Protein AF-A0A2A4ZTR5-F1 (afdb_monomer)

pLDDT: mean 93.55, std 4.45, range [65.44, 98.12]

Foldseek 3Di:
DDPVVVLVVVVVVVVVVVVVVVVVVVVVVVVCVVVVPDQQDAAWDWDADPVGDIDIDHHDDDDDDDPVVVCVVCVVVVNNVCCVVPDDDDDDDPVVVLVVDDCVVNVVVCVVDDDDDDDDDDDHDDDD

Nearest PDB structures (foldseek):
  6gwj-assembly1_D  TM=3.033E-01  e=4.391E+00  Homo sapiens
  8j9j-assembly1_B4  TM=2.358E-01  e=6.980E+00  Euglena gracilis
  7ajt-assembly1_UK  TM=2.250E-01  e=9.720E+00  Saccharomyces cerevisiae S288C

Solvent-accessible surface area (backbone atoms only — not comparable to full-atom values): 8424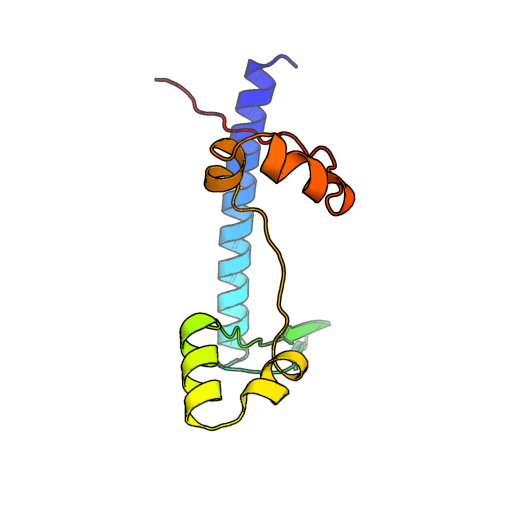 Å² total; per-residue (Å²): 133,54,72,66,57,49,50,52,53,48,51,53,50,52,51,52,51,49,53,53,52,52,54,50,51,54,50,50,53,50,50,38,61,75,72,63,64,60,96,83,40,72,49,77,50,75,50,73,46,99,88,72,51,77,48,77,46,72,38,73,81,86,79,88,79,57,67,68,62,52,52,53,52,22,58,77,72,71,42,55,83,50,46,72,79,77,45,86,87,76,94,74,84,57,62,70,62,58,72,73,47,58,64,88,68,54,58,78,53,46,84,80,58,87,87,74,91,75,84,87,83,87,86,88,80,84,87,130

Secondary structure (DSSP, 8-state):
--HHHHHHHHHHHHHHHHHHHHHHHHHHHHHHHHHT--TT--EEEEEE-TTS-EEEEEE-------HHHHHHHHHHTT-GGGHHHHS-------HHHHHHS-HHHHGGGGGG----PPPPP-------

Structure (mmCIF, N/CA/C/O backbone):
data_AF-A0A2A4ZTR5-F1
#
_entry.id   AF-A0A2A4ZTR5-F1
#
loop_
_atom_site.group_PDB
_atom_site.id
_atom_site.type_symbol
_atom_site.label_atom_id
_atom_site.label_alt_id
_atom_site.label_comp_id
_atom_site.label_asym_id
_atom_site.label_entity_id
_atom_site.label_seq_id
_atom_site.pdbx_PDB_ins_code
_atom_site.Cartn_x
_atom_site.Cartn_y
_atom_site.Cartn_z
_atom_site.occupancy
_atom_site.B_iso_or_equiv
_atom_site.auth_seq_id
_atom_site.auth_comp_id
_atom_site.auth_asym_id
_atom_site.auth_atom_id
_atom_site.pdbx_PDB_model_num
ATOM 1 N N . MET A 1 1 ? 9.164 18.050 25.407 1.00 77.88 1 MET A N 1
ATOM 2 C CA . MET A 1 1 ? 9.166 16.605 25.116 1.00 77.88 1 MET A CA 1
ATOM 3 C C . MET A 1 1 ? 10.515 16.271 24.518 1.00 77.88 1 MET A C 1
ATOM 5 O O . MET A 1 1 ? 10.926 16.971 23.601 1.00 77.88 1 MET A O 1
ATOM 9 N N . ASP A 1 2 ? 11.214 15.297 25.086 1.00 96.31 2 ASP A N 1
ATOM 10 C CA . ASP A 1 2 ? 12.500 14.803 24.583 1.00 96.31 2 ASP A CA 1
ATOM 11 C C . ASP A 1 2 ? 12.307 13.585 23.663 1.00 96.31 2 ASP A C 1
ATOM 13 O O . ASP A 1 2 ? 11.184 13.128 23.434 1.00 96.31 2 ASP A O 1
ATOM 17 N N . LEU A 1 3 ? 13.408 13.088 23.089 1.00 95.06 3 LEU A N 1
ATOM 18 C CA . LEU A 1 3 ? 13.381 11.973 22.143 1.00 95.06 3 LEU A CA 1
ATOM 19 C C . LEU A 1 3 ? 12.833 10.689 22.776 1.00 95.06 3 LEU A C 1
ATOM 21 O O . LEU A 1 3 ? 12.101 9.956 22.115 1.00 95.06 3 LEU A O 1
ATOM 25 N N . GLU A 1 4 ? 13.155 10.430 24.041 1.00 95.44 4 GLU A N 1
ATOM 26 C CA . GLU A 1 4 ? 12.698 9.240 24.761 1.00 95.44 4 GLU A CA 1
ATOM 27 C C . GLU A 1 4 ? 11.188 9.297 25.013 1.00 95.44 4 GLU A C 1
ATOM 29 O O . GLU A 1 4 ? 10.465 8.365 24.662 1.00 95.44 4 GLU A O 1
ATOM 34 N N . THR A 1 5 ? 10.686 10.438 25.489 1.00 96.69 5 THR A N 1
ATOM 35 C CA . THR A 1 5 ? 9.252 10.675 25.684 1.00 96.69 5 THR A CA 1
ATOM 36 C C . THR A 1 5 ? 8.492 10.562 24.362 1.00 96.69 5 THR A C 1
ATOM 38 O O . THR A 1 5 ? 7.456 9.902 24.304 1.00 96.69 5 THR A O 1
ATOM 41 N N . CYS A 1 6 ? 9.008 11.160 23.282 1.00 97.19 6 CYS A N 1
ATOM 42 C CA . CYS A 1 6 ? 8.416 11.031 21.948 1.00 97.19 6 CYS A CA 1
ATOM 43 C C . CYS A 1 6 ? 8.419 9.577 21.458 1.00 97.19 6 CYS A C 1
ATOM 45 O O . CYS A 1 6 ? 7.452 9.144 20.837 1.00 97.19 6 CYS A O 1
ATOM 47 N N . SER A 1 7 ? 9.481 8.819 21.745 1.00 96.69 7 SER A N 1
ATOM 48 C CA . SER A 1 7 ? 9.599 7.412 21.352 1.00 96.69 7 SER A CA 1
ATOM 49 C C . SER A 1 7 ? 8.587 6.538 22.088 1.00 96.69 7 SER A C 1
ATOM 51 O O . SER A 1 7 ? 7.908 5.734 21.454 1.00 96.69 7 SER A O 1
ATOM 53 N N . GLN A 1 8 ? 8.423 6.734 23.400 1.00 96.56 8 GLN A N 1
ATOM 54 C CA . GLN A 1 8 ? 7.429 6.004 24.187 1.00 96.56 8 GLN A CA 1
ATOM 55 C C . GLN A 1 8 ? 5.999 6.364 23.761 1.00 96.56 8 GLN A C 1
ATOM 57 O O . GLN A 1 8 ? 5.215 5.466 23.471 1.00 96.56 8 GLN A O 1
ATOM 62 N N . GLN A 1 9 ? 5.678 7.654 23.608 1.00 97.31 9 GLN A N 1
ATOM 63 C CA . GLN A 1 9 ? 4.354 8.071 23.125 1.00 97.31 9 GLN A CA 1
ATOM 64 C C . GLN A 1 9 ? 4.054 7.553 21.716 1.00 97.31 9 GLN A C 1
ATOM 66 O O . GLN A 1 9 ? 2.910 7.224 21.410 1.00 97.31 9 GLN A O 1
ATOM 71 N N . TRP A 1 10 ? 5.066 7.463 20.850 1.00 97.31 10 TRP A N 1
ATOM 72 C CA . TRP A 1 10 ? 4.907 6.863 19.530 1.00 97.31 10 TRP A CA 1
ATOM 73 C C . TRP A 1 10 ? 4.579 5.370 19.622 1.00 97.31 10 TRP A C 1
ATOM 75 O O . TRP A 1 10 ? 3.693 4.910 18.905 1.00 97.31 10 TRP A O 1
ATOM 85 N N . LEU A 1 11 ? 5.250 4.620 20.505 1.00 96.56 11 LEU A N 1
ATOM 86 C CA . LEU A 1 11 ? 4.958 3.200 20.735 1.00 96.56 11 LEU A CA 1
ATOM 87 C C . LEU A 1 11 ? 3.531 3.003 21.257 1.00 96.56 11 LEU A C 1
ATOM 89 O O . LEU A 1 11 ? 2.798 2.171 20.720 1.00 96.56 11 LEU A O 1
ATOM 93 N N . ASP A 1 12 ? 3.116 3.813 22.230 1.00 97.06 12 ASP A N 1
ATOM 94 C CA . ASP A 1 12 ? 1.768 3.770 22.802 1.00 97.06 12 ASP A CA 1
ATOM 95 C C . ASP A 1 12 ? 0.711 4.094 21.734 1.00 97.06 12 ASP A C 1
ATOM 97 O O . ASP A 1 12 ? -0.273 3.370 21.571 1.00 97.06 12 ASP A O 1
ATOM 101 N N . ALA A 1 13 ? 0.946 5.137 20.929 1.00 97.62 13 ALA A N 1
ATOM 102 C CA . ALA A 1 13 ? 0.072 5.501 19.817 1.00 97.62 13 ALA A CA 1
ATOM 103 C C . ALA A 1 13 ? 0.006 4.401 18.748 1.00 97.62 13 ALA A C 1
ATOM 105 O O . ALA A 1 13 ? -1.060 4.152 18.185 1.00 97.62 13 ALA A O 1
ATOM 106 N N . LYS A 1 14 ? 1.124 3.717 18.472 1.00 96.25 14 LYS A N 1
ATOM 107 C CA . LYS A 1 14 ? 1.170 2.621 17.500 1.00 96.25 14 LYS A CA 1
ATOM 108 C C . LYS A 1 14 ? 0.389 1.400 17.980 1.00 96.25 14 LYS A C 1
ATOM 110 O O . LYS A 1 14 ? -0.281 0.754 17.174 1.00 96.25 14 LYS A O 1
ATOM 115 N N . GLN A 1 15 ? 0.442 1.111 19.277 1.00 96.56 15 GLN A N 1
ATOM 116 C CA . GLN A 1 15 ? -0.352 0.052 19.889 1.00 96.56 15 GLN A CA 1
ATOM 117 C C . GLN A 1 15 ? -1.849 0.395 19.870 1.00 96.56 15 GLN A C 1
ATOM 119 O O . GLN A 1 15 ? -2.652 -0.420 19.422 1.00 96.56 15 GLN A O 1
ATOM 124 N N . ALA A 1 16 ? -2.220 1.622 20.244 1.00 98.12 16 ALA A N 1
ATOM 125 C CA . ALA A 1 16 ? -3.609 2.078 20.181 1.00 98.12 16 ALA A CA 1
ATOM 126 C C . ALA A 1 16 ? -4.170 2.059 18.745 1.00 98.12 16 ALA A C 1
ATOM 128 O O . ALA A 1 16 ? -5.307 1.641 18.521 1.00 98.12 16 ALA A O 1
ATOM 129 N N . GLU A 1 17 ? -3.369 2.463 17.749 1.00 97.88 17 GLU A N 1
ATOM 130 C CA . GLU A 1 17 ? -3.729 2.356 16.329 1.00 97.88 17 GLU A CA 1
ATOM 131 C C . GLU A 1 17 ? -4.021 0.902 15.942 1.00 97.88 17 GLU A C 1
ATOM 133 O O . GLU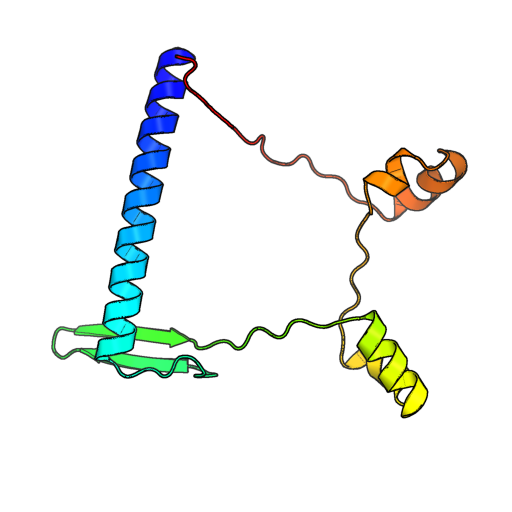 A 1 17 ? -5.028 0.623 15.288 1.00 97.88 17 GLU A O 1
ATOM 138 N N . ARG A 1 18 ? -3.159 -0.031 16.362 1.00 97.38 18 ARG A N 1
ATOM 139 C CA . ARG A 1 18 ? -3.331 -1.458 16.087 1.00 97.38 18 ARG A CA 1
ATOM 140 C C . ARG A 1 18 ? -4.642 -1.987 16.670 1.00 97.38 18 ARG A C 1
ATOM 142 O O . ARG A 1 18 ? -5.421 -2.581 15.928 1.00 97.38 18 ARG A O 1
ATOM 149 N N . GLU A 1 19 ? -4.897 -1.741 17.951 1.00 97.75 19 GLU A N 1
ATOM 150 C CA . GLU A 1 19 ? -6.113 -2.193 18.642 1.00 97.75 19 GLU A CA 1
ATOM 151 C C . GLU A 1 19 ? -7.382 -1.634 17.988 1.00 97.75 19 GLU A C 1
ATOM 153 O O . GLU A 1 19 ? -8.337 -2.369 17.734 1.00 97.75 19 GLU A O 1
ATOM 158 N N . ALA A 1 20 ? -7.381 -0.345 17.633 1.00 98.06 20 ALA A N 1
ATOM 159 C CA . ALA A 1 20 ? -8.507 0.287 16.953 1.00 98.06 20 ALA A CA 1
ATOM 160 C C . ALA A 1 20 ? -8.759 -0.308 15.555 1.00 98.06 20 ALA A C 1
ATOM 162 O O . ALA A 1 20 ? -9.910 -0.488 15.148 1.00 98.06 20 ALA A O 1
ATOM 163 N N . VAL A 1 21 ? -7.697 -0.628 14.807 1.00 98.06 21 VAL A N 1
ATOM 164 C CA . VAL A 1 21 ? -7.808 -1.262 13.485 1.00 98.06 21 VAL A CA 1
ATOM 165 C C . VAL A 1 21 ? -8.332 -2.692 13.592 1.00 98.06 21 VAL A C 1
ATOM 167 O O . VAL A 1 21 ? -9.183 -3.067 12.783 1.00 98.06 21 VAL A O 1
ATOM 170 N N . GLU A 1 22 ? -7.844 -3.475 14.555 1.00 97.62 22 GLU A N 1
ATOM 171 C CA . GLU A 1 22 ? -8.313 -4.842 14.818 1.00 97.62 22 GLU A CA 1
ATOM 172 C C . GLU A 1 22 ? -9.803 -4.833 15.184 1.00 97.62 22 GLU A C 1
ATOM 174 O O . GLU A 1 22 ? -10.607 -5.457 14.491 1.00 97.62 22 GLU A O 1
ATOM 179 N N . LEU A 1 23 ? -10.202 -4.006 16.155 1.00 97.62 23 LEU A N 1
ATOM 180 C CA . LEU A 1 23 ? -11.601 -3.876 16.564 1.00 97.62 23 LEU A CA 1
ATOM 181 C C . LEU A 1 23 ? -12.517 -3.456 15.406 1.00 97.62 23 LEU A C 1
ATOM 183 O O . LEU A 1 23 ? -13.593 -4.029 15.225 1.00 97.62 23 LEU A O 1
ATOM 187 N N . ARG A 1 24 ? -12.108 -2.464 14.601 1.00 98.00 24 ARG A N 1
ATOM 188 C CA . ARG A 1 24 ? -12.893 -2.018 13.440 1.00 98.00 24 ARG A CA 1
ATOM 189 C C . ARG A 1 24 ? -13.097 -3.156 12.439 1.00 98.00 24 ARG A C 1
ATOM 191 O O . ARG A 1 24 ? -14.217 -3.345 11.974 1.00 98.00 24 ARG A O 1
ATOM 198 N N . ARG A 1 25 ? -12.043 -3.913 12.118 1.00 97.00 25 ARG A N 1
ATOM 199 C CA . ARG A 1 25 ? -12.119 -5.047 11.180 1.00 97.00 25 ARG A CA 1
ATOM 200 C C . ARG A 1 25 ? -13.021 -6.160 11.706 1.00 97.00 25 ARG A C 1
ATOM 202 O O . ARG A 1 25 ? -13.815 -6.702 10.944 1.00 97.00 25 ARG A O 1
ATOM 209 N N . ASP A 1 26 ? -12.963 -6.448 13.002 1.00 97.06 26 ASP A N 1
ATOM 210 C CA . ASP A 1 26 ? -13.854 -7.425 13.628 1.00 97.06 26 ASP A CA 1
ATOM 211 C C . ASP A 1 26 ? -15.323 -7.000 13.534 1.00 97.06 26 ASP A C 1
ATOM 213 O O . ASP A 1 26 ? -16.196 -7.828 13.266 1.00 97.06 26 ASP A O 1
ATOM 217 N N . MET A 1 27 ? -15.616 -5.708 13.721 1.00 96.88 27 MET A N 1
ATOM 218 C CA . MET A 1 27 ? -16.971 -5.181 13.532 1.00 96.88 27 MET A CA 1
ATOM 219 C C . MET A 1 27 ? -17.407 -5.228 12.067 1.00 96.88 27 MET A C 1
ATOM 221 O O . MET A 1 27 ? -18.541 -5.609 11.795 1.00 96.88 27 MET A O 1
ATOM 225 N N . GLU A 1 28 ? -16.527 -4.899 11.122 1.00 94.69 28 GLU A N 1
ATOM 226 C CA . GLU A 1 28 ? -16.812 -5.005 9.684 1.00 94.69 28 GLU A CA 1
ATOM 227 C C . GLU A 1 28 ? -17.175 -6.441 9.289 1.00 94.69 28 GLU A C 1
ATOM 229 O O . GLU A 1 28 ? -18.193 -6.653 8.635 1.00 94.69 28 GLU A O 1
ATOM 234 N N . ASN A 1 29 ? -16.422 -7.434 9.767 1.00 93.81 29 ASN A N 1
ATOM 235 C CA . ASN A 1 29 ? -16.726 -8.846 9.529 1.00 93.81 29 ASN A CA 1
ATOM 236 C C . ASN A 1 29 ? -18.084 -9.253 10.121 1.00 93.81 29 ASN A C 1
ATOM 238 O O . ASN A 1 29 ? -18.865 -9.948 9.470 1.00 93.81 29 ASN A O 1
ATOM 242 N N . LYS A 1 30 ? -18.408 -8.784 11.335 1.00 95.00 30 LYS A N 1
ATOM 243 C CA . LYS A 1 30 ? -19.726 -9.011 11.950 1.00 95.00 30 LYS A CA 1
ATOM 244 C C . LYS A 1 30 ? -20.850 -8.368 11.139 1.00 95.00 30 LYS A C 1
ATOM 246 O O . LYS A 1 30 ? -21.877 -9.006 10.939 1.00 95.00 30 LYS A O 1
ATOM 251 N N . LEU A 1 31 ? -20.660 -7.143 10.646 1.00 94.19 31 LEU A N 1
ATOM 252 C CA . LEU A 1 31 ? -21.639 -6.457 9.798 1.00 94.19 31 LEU A CA 1
ATOM 253 C C . LEU A 1 31 ? -21.874 -7.219 8.490 1.00 94.19 31 LEU A C 1
ATOM 255 O O . LEU A 1 31 ? -23.024 -7.463 8.139 1.00 94.19 31 LEU A O 1
ATOM 259 N N . LEU A 1 32 ? -20.809 -7.646 7.804 1.00 92.75 32 LEU A N 1
ATOM 260 C CA . LEU A 1 32 ? -20.919 -8.450 6.581 1.00 92.75 32 LEU A CA 1
ATOM 261 C C . LEU A 1 32 ? -21.677 -9.761 6.834 1.00 92.75 32 LEU A C 1
ATOM 263 O O . LEU A 1 32 ? -22.563 -10.113 6.056 1.00 92.75 32 LEU A O 1
ATOM 267 N N . SER A 1 33 ? -21.383 -10.436 7.950 1.00 91.56 33 SER A N 1
ATOM 268 C CA . SER A 1 33 ? -22.070 -11.665 8.356 1.00 91.56 33 SER A CA 1
ATOM 269 C C . SER A 1 33 ? -23.556 -11.444 8.661 1.00 91.56 33 SER A C 1
ATOM 271 O O . SER A 1 33 ? -24.376 -12.249 8.231 1.00 91.56 33 SER A O 1
ATOM 273 N N . LEU A 1 34 ? -23.912 -10.361 9.362 1.00 93.12 34 LEU A N 1
ATOM 274 C CA . LEU A 1 34 ? -25.304 -10.027 9.692 1.00 93.12 34 LEU A CA 1
ATOM 275 C C . LEU A 1 34 ? -26.128 -9.632 8.463 1.00 93.12 34 LEU A C 1
ATOM 277 O O . LEU A 1 34 ? -27.317 -9.930 8.410 1.00 93.12 34 LEU A O 1
ATOM 281 N N . ILE A 1 35 ? -25.507 -8.965 7.489 1.00 91.19 35 ILE A N 1
ATOM 282 C CA . ILE A 1 35 ? -26.154 -8.584 6.227 1.00 91.19 35 ILE A CA 1
ATOM 283 C C . ILE A 1 35 ? -26.289 -9.793 5.287 1.00 91.19 35 ILE A C 1
ATOM 285 O O . ILE A 1 35 ? -27.222 -9.851 4.493 1.00 91.19 35 ILE A O 1
ATOM 289 N N . GLY A 1 36 ? -25.385 -10.774 5.389 1.00 90.00 36 GLY A N 1
ATOM 290 C CA . GLY A 1 36 ? -25.357 -11.937 4.500 1.00 90.00 36 GLY A CA 1
ATOM 291 C C . GLY A 1 36 ? -24.616 -11.683 3.185 1.00 90.00 36 GLY A C 1
ATOM 292 O O . GLY A 1 36 ? -24.912 -12.329 2.181 1.00 90.00 36 GLY A O 1
ATOM 293 N N . ILE A 1 37 ? -23.648 -10.758 3.178 1.00 86.62 37 ILE A N 1
ATOM 294 C CA . ILE A 1 37 ? -22.808 -10.490 2.002 1.00 86.62 37 ILE A CA 1
ATOM 295 C C . ILE A 1 37 ? -21.885 -11.686 1.751 1.00 86.62 37 ILE A C 1
ATOM 297 O O . ILE A 1 37 ? -21.106 -12.071 2.624 1.00 86.62 37 ILE A O 1
ATOM 301 N N . ALA A 1 38 ? -21.924 -12.244 0.542 1.00 81.62 38 ALA A N 1
ATOM 302 C CA . ALA A 1 38 ? -20.984 -13.280 0.128 1.00 81.62 38 ALA A CA 1
ATOM 303 C C . ALA A 1 38 ? -19.567 -12.708 -0.084 1.00 81.62 38 ALA A C 1
ATOM 305 O O . ALA A 1 38 ? -19.407 -11.610 -0.617 1.00 81.62 38 ALA A O 1
ATOM 306 N N . GLU A 1 39 ? -18.520 -13.469 0.260 1.00 79.25 39 GLU A N 1
ATOM 307 C CA . GLU A 1 39 ? -17.116 -13.030 0.108 1.00 79.25 39 GLU A CA 1
ATOM 308 C C . GLU A 1 39 ? -16.723 -12.714 -1.344 1.00 79.25 39 GLU A C 1
ATOM 310 O O . GLU A 1 39 ? -15.840 -11.897 -1.596 1.00 79.25 39 GLU A O 1
ATOM 315 N N . ASN A 1 40 ? -17.387 -13.349 -2.310 1.00 83.69 40 ASN A N 1
ATOM 316 C CA . ASN A 1 40 ? -17.154 -13.175 -3.742 1.00 83.69 40 ASN A CA 1
ATOM 317 C C . ASN A 1 40 ? -18.075 -12.129 -4.390 1.00 83.69 40 ASN A C 1
ATOM 319 O O . ASN A 1 40 ? -18.160 -12.074 -5.618 1.00 83.69 40 ASN A O 1
ATOM 323 N N . MET A 1 41 ? -18.782 -11.326 -3.593 1.00 87.81 41 MET A N 1
ATOM 324 C CA . MET A 1 41 ? -19.646 -10.273 -4.106 1.00 87.81 41 MET A CA 1
ATOM 325 C C . MET A 1 41 ? -18.830 -9.271 -4.940 1.00 87.81 41 MET A C 1
ATOM 327 O O . MET A 1 41 ? -17.807 -8.741 -4.501 1.00 87.81 41 MET A O 1
ATOM 331 N N . GLU A 1 42 ? -19.286 -9.008 -6.164 1.00 89.06 42 GLU A N 1
ATOM 332 C CA . GLU A 1 42 ? -18.761 -7.962 -7.043 1.00 89.06 42 GLU A CA 1
ATOM 333 C C . GLU A 1 42 ? -19.875 -6.935 -7.263 1.00 89.06 42 GLU A C 1
ATOM 335 O O . GLU A 1 42 ? -20.981 -7.288 -7.671 1.00 89.06 42 GLU A O 1
ATOM 340 N N . GLY A 1 43 ? -19.605 -5.661 -6.969 1.00 89.81 43 GLY A N 1
ATOM 341 C CA . GLY A 1 43 ? -20.592 -4.591 -7.120 1.00 89.81 43 GLY A CA 1
ATOM 342 C C . GLY A 1 43 ? -20.838 -3.807 -5.836 1.00 89.81 43 GLY A C 1
ATOM 343 O O . GLY A 1 43 ? -19.955 -3.659 -4.996 1.00 89.81 43 GLY A O 1
ATOM 344 N N . THR A 1 44 ? -22.024 -3.209 -5.716 1.00 92.94 44 THR A N 1
ATOM 345 C CA . THR A 1 44 ? -22.404 -2.369 -4.571 1.00 92.94 44 THR A CA 1
ATOM 346 C C . THR A 1 44 ? -23.717 -2.847 -3.976 1.00 92.94 44 THR A C 1
ATOM 348 O O . THR A 1 44 ? -24.683 -3.039 -4.704 1.00 92.94 44 THR A O 1
ATOM 351 N N . GLU A 1 45 ? -23.755 -2.957 -2.653 1.00 92.31 45 GLU A N 1
ATOM 352 C CA . GLU A 1 45 ? -24.955 -3.248 -1.877 1.00 92.31 45 GLU A CA 1
ATOM 353 C C . GLU A 1 45 ? -25.188 -2.135 -0.861 1.00 92.31 45 GLU A C 1
ATOM 355 O O . GLU A 1 45 ? -24.250 -1.507 -0.365 1.00 92.31 45 GLU A O 1
ATOM 360 N N . THR A 1 46 ? -26.452 -1.811 -0.613 1.00 94.50 46 THR A N 1
ATOM 361 C CA . THR A 1 46 ? -26.835 -0.762 0.331 1.00 94.50 46 THR A CA 1
ATOM 362 C C . THR A 1 46 ? -27.904 -1.300 1.259 1.00 94.50 46 THR A C 1
ATOM 364 O O . THR A 1 46 ? -28.920 -1.802 0.791 1.00 94.50 46 THR A O 1
ATOM 367 N N . VAL A 1 47 ? -27.670 -1.165 2.561 1.00 93.44 47 VAL A N 1
ATOM 368 C CA . VAL A 1 47 ? -28.574 -1.619 3.618 1.00 93.44 47 VAL A CA 1
ATOM 369 C C . VAL A 1 47 ? -28.900 -0.436 4.511 1.00 93.44 47 VAL A C 1
ATOM 371 O O . VAL A 1 47 ? -28.010 0.330 4.885 1.00 93.44 47 VAL A O 1
ATOM 374 N N . GLU A 1 48 ? -30.171 -0.279 4.852 1.00 94.81 48 GLU A N 1
ATOM 375 C CA . GLU A 1 48 ? -30.635 0.719 5.810 1.00 94.81 48 GLU A CA 1
ATOM 376 C C . GLU A 1 48 ? -31.178 -0.007 7.042 1.00 94.81 48 GLU A C 1
ATOM 378 O O . GLU A 1 48 ? -31.848 -1.030 6.914 1.00 94.81 48 GLU A O 1
ATOM 383 N N . THR A 1 49 ? -30.840 0.473 8.237 1.00 92.12 49 THR A N 1
ATOM 384 C CA . THR A 1 49 ? -31.376 -0.063 9.493 1.00 92.12 49 THR A CA 1
ATOM 385 C C . THR A 1 49 ? -32.589 0.744 9.931 1.00 92.12 49 THR A C 1
ATOM 387 O O . THR A 1 49 ? -32.657 1.952 9.703 1.00 92.12 49 THR A O 1
ATOM 390 N N . ASP A 1 50 ? -3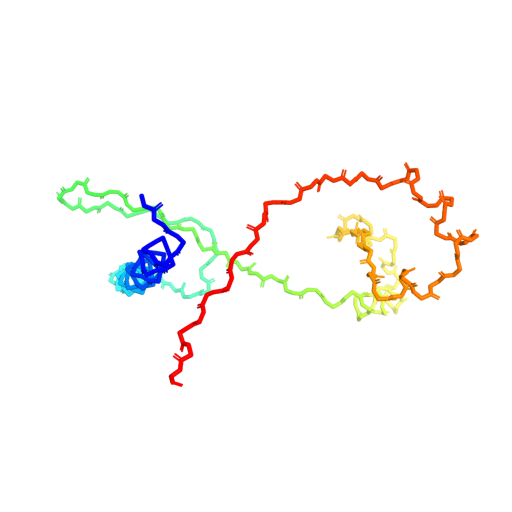3.495 0.109 10.673 1.00 89.25 50 ASP A N 1
ATOM 391 C CA . ASP A 1 50 ? -34.685 0.771 11.231 1.00 89.25 50 ASP A CA 1
ATOM 392 C C . ASP A 1 50 ? -34.339 1.953 12.156 1.00 89.25 50 ASP A C 1
ATOM 394 O O . ASP A 1 50 ? -35.125 2.876 12.350 1.00 89.25 50 ASP A O 1
ATOM 398 N N . THR A 1 51 ? -33.131 1.935 12.722 1.00 89.62 51 THR A N 1
ATOM 399 C CA . THR A 1 51 ? -32.591 2.964 13.620 1.00 89.62 51 THR A CA 1
ATOM 400 C C . THR A 1 51 ? -31.876 4.114 12.902 1.00 89.62 51 THR A C 1
ATOM 402 O O . THR A 1 51 ? -31.369 5.015 13.569 1.00 89.62 51 THR A O 1
ATOM 405 N N . GLY A 1 52 ? -31.841 4.118 11.565 1.00 92.44 52 GLY A N 1
ATOM 406 C CA . GLY A 1 52 ? -31.362 5.249 10.763 1.00 92.44 52 GLY A CA 1
ATOM 407 C C . GLY A 1 52 ? -29.908 5.172 10.288 1.00 92.44 52 GLY A C 1
ATOM 408 O O . GLY A 1 52 ? -29.358 6.190 9.864 1.00 92.44 52 GLY A O 1
ATOM 409 N N . TYR A 1 53 ? -29.264 4.002 10.325 1.00 95.12 53 TYR A N 1
ATOM 410 C CA . TYR A 1 53 ? -27.948 3.820 9.707 1.00 95.12 53 TYR A CA 1
ATOM 411 C C . TYR A 1 53 ? -28.086 3.400 8.249 1.00 95.12 53 TYR A C 1
ATOM 413 O O . TYR A 1 53 ? -28.897 2.542 7.919 1.00 95.12 53 TYR A O 1
ATOM 421 N N . LYS A 1 54 ? -27.237 3.957 7.383 1.00 95.19 54 LYS A N 1
ATOM 422 C CA . LYS A 1 54 ? -27.126 3.569 5.976 1.00 95.19 54 LYS A CA 1
ATOM 423 C C . LYS A 1 54 ? -25.734 3.025 5.698 1.00 95.19 54 LYS A C 1
ATOM 425 O O . LYS A 1 54 ? -24.749 3.759 5.758 1.00 95.19 54 LYS A O 1
ATOM 430 N N . LEU A 1 55 ? -25.660 1.741 5.383 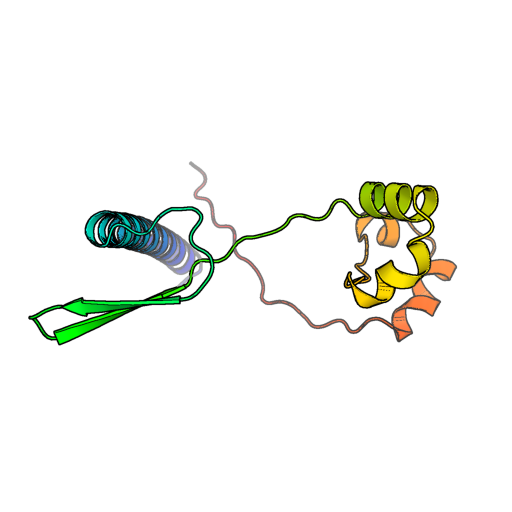1.00 94.12 55 LEU A N 1
ATOM 431 C CA . LEU A 1 55 ? -24.432 1.032 5.067 1.00 94.12 55 LEU A CA 1
ATOM 432 C C . LEU A 1 55 ? -24.327 0.886 3.555 1.00 94.12 55 LEU A C 1
ATOM 434 O O . LEU A 1 55 ? -25.263 0.431 2.906 1.00 94.12 55 LEU A O 1
ATOM 438 N N . LYS A 1 56 ? -23.178 1.260 2.995 1.00 95.06 56 LYS A N 1
ATOM 439 C CA . LYS A 1 56 ? -22.846 1.032 1.588 1.00 95.06 56 LYS A CA 1
ATOM 440 C C . LYS A 1 56 ? -21.637 0.110 1.517 1.00 95.06 56 LYS A C 1
ATOM 442 O O . LYS A 1 56 ? -20.534 0.509 1.884 1.00 95.06 56 LYS A O 1
ATOM 447 N N . ILE A 1 57 ? -21.852 -1.100 1.027 1.00 93.81 57 ILE A N 1
ATOM 448 C CA . ILE A 1 57 ? -20.848 -2.147 0.893 1.00 93.81 57 ILE A CA 1
ATOM 449 C C . ILE A 1 57 ? -20.437 -2.212 -0.574 1.00 93.81 57 ILE A C 1
ATOM 451 O O . ILE A 1 57 ? -21.283 -2.176 -1.464 1.00 93.81 57 ILE A O 1
ATOM 455 N N . VAL A 1 58 ? -19.134 -2.270 -0.838 1.00 93.25 58 VAL A N 1
ATOM 456 C CA . VAL A 1 58 ? -18.598 -2.391 -2.198 1.00 93.25 58 VAL A CA 1
ATOM 457 C C . VAL A 1 58 ? -17.704 -3.618 -2.254 1.00 93.25 58 VAL A C 1
ATOM 459 O O . VAL A 1 58 ? -16.576 -3.583 -1.755 1.00 93.25 58 VAL A O 1
ATOM 462 N N . GLY A 1 59 ? -18.205 -4.685 -2.866 1.00 90.69 59 GLY A N 1
ATOM 463 C CA . GLY A 1 59 ? -17.430 -5.883 -3.146 1.00 90.69 59 GLY A CA 1
ATOM 464 C C . GLY A 1 59 ? -16.498 -5.660 -4.333 1.00 90.69 59 GLY A C 1
ATOM 465 O O . GLY A 1 59 ? -16.870 -5.043 -5.338 1.00 90.69 59 GLY A O 1
ATOM 466 N N . ARG A 1 60 ? -15.248 -6.108 -4.198 1.00 89.69 60 ARG A N 1
ATOM 467 C CA . ARG A 1 60 ? -14.205 -5.955 -5.218 1.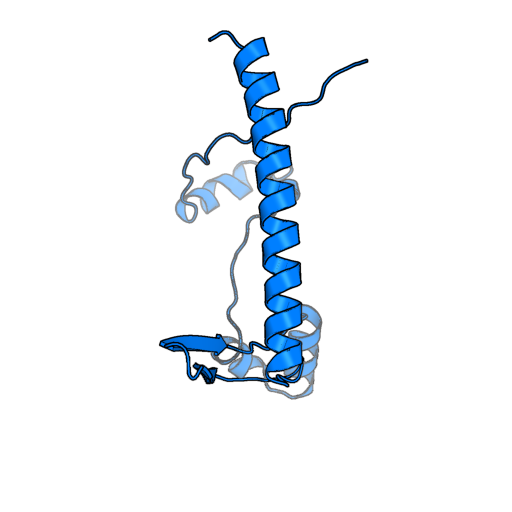00 89.69 60 ARG A CA 1
ATOM 468 C C . ARG A 1 60 ? -13.468 -7.270 -5.408 1.00 89.69 60 ARG A C 1
ATOM 470 O O . ARG A 1 60 ? -12.960 -7.832 -4.443 1.00 89.69 60 ARG A O 1
ATOM 477 N N . ILE A 1 61 ? -13.314 -7.684 -6.661 1.00 88.50 61 ILE A N 1
ATOM 478 C CA . ILE A 1 61 ? -12.476 -8.825 -7.029 1.00 88.50 61 ILE A CA 1
ATOM 479 C C . ILE A 1 61 ? -11.113 -8.306 -7.486 1.00 88.50 61 ILE A C 1
ATOM 481 O O . ILE A 1 61 ? -10.979 -7.692 -8.549 1.00 88.50 61 ILE 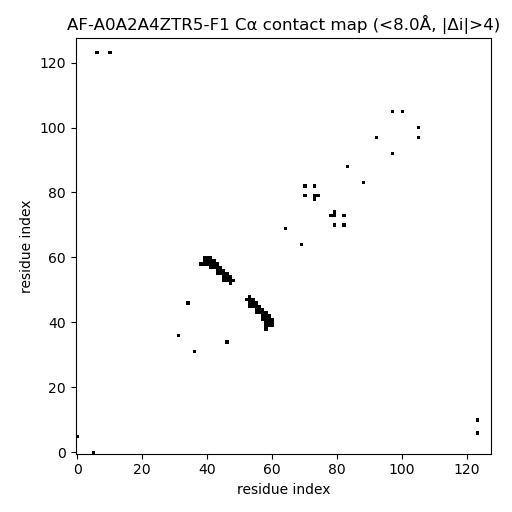A O 1
ATOM 485 N N . ASN A 1 62 ? -10.086 -8.571 -6.679 1.00 88.69 62 ASN A N 1
ATOM 486 C CA . ASN A 1 62 ? -8.704 -8.285 -7.046 1.00 88.69 62 ASN A CA 1
ATOM 487 C C . ASN A 1 62 ? -8.185 -9.386 -7.973 1.00 88.69 62 ASN A C 1
ATOM 489 O O . ASN A 1 62 ? -8.211 -10.565 -7.627 1.00 88.69 62 ASN A O 1
ATOM 493 N N . ARG A 1 63 ? -7.687 -8.999 -9.148 1.00 90.56 63 ARG A N 1
ATOM 494 C CA . ARG A 1 63 ? -7.104 -9.915 -10.135 1.00 90.56 63 ARG A CA 1
ATOM 495 C C . ARG A 1 63 ? -5.594 -9.698 -10.152 1.00 90.56 63 ARG A C 1
ATOM 497 O O . ARG A 1 63 ? -5.135 -8.604 -10.473 1.00 90.56 63 ARG A O 1
ATOM 504 N N . LYS A 1 64 ? -4.824 -10.719 -9.773 1.00 91.50 64 LYS A N 1
ATOM 505 C CA . LYS A 1 64 ? -3.365 -10.717 -9.935 1.00 91.50 64 LYS A CA 1
ATOM 506 C C . LYS A 1 64 ? -3.047 -11.187 -11.350 1.00 91.50 64 LYS A C 1
ATOM 508 O O . LYS A 1 64 ? -3.530 -12.236 -11.761 1.00 91.50 64 LYS A O 1
ATOM 513 N N . VAL A 1 65 ? -2.251 -10.409 -12.073 1.00 92.69 65 VAL A N 1
ATOM 514 C CA . VAL A 1 65 ? -1.820 -10.742 -13.433 1.00 92.69 65 VAL A CA 1
ATOM 515 C C . VAL A 1 65 ? -0.392 -11.265 -13.380 1.00 92.69 65 VAL A C 1
ATOM 517 O O . VAL A 1 65 ? 0.478 -10.623 -12.794 1.00 92.69 65 VAL A O 1
ATOM 520 N N . ASP A 1 66 ? -0.169 -12.424 -13.990 1.00 94.00 66 ASP A N 1
ATOM 521 C CA . ASP A 1 66 ? 1.163 -12.913 -14.333 1.00 94.00 66 ASP A CA 1
ATOM 522 C C . ASP A 1 66 ? 1.501 -12.404 -15.738 1.00 94.00 66 ASP A C 1
ATOM 524 O O . ASP A 1 66 ? 0.924 -12.852 -16.729 1.00 94.00 66 ASP A O 1
ATOM 528 N N . GLY A 1 67 ? 2.355 -11.382 -15.803 1.00 91.94 67 GLY A N 1
ATOM 529 C CA . GLY A 1 67 ? 2.648 -10.678 -17.049 1.00 91.94 67 GLY A CA 1
ATOM 530 C C . GLY A 1 67 ? 3.393 -11.540 -18.063 1.00 91.94 67 GLY A C 1
ATOM 531 O O . GLY A 1 67 ? 3.128 -11.415 -19.258 1.00 91.94 67 GLY A O 1
ATOM 532 N N . ASP A 1 68 ? 4.283 -12.418 -17.606 1.00 93.44 68 ASP A N 1
ATOM 533 C CA . ASP A 1 68 ? 5.054 -13.298 -18.486 1.00 93.44 68 ASP A CA 1
ATOM 534 C C . ASP A 1 68 ? 4.129 -14.373 -19.055 1.00 93.44 68 ASP A C 1
ATOM 536 O O . ASP A 1 68 ? 4.025 -14.528 -20.273 1.00 93.44 68 ASP A O 1
ATOM 540 N N . ARG A 1 69 ? 3.330 -15.013 -18.189 1.00 96.31 69 ARG A N 1
ATOM 541 C CA . ARG A 1 69 ? 2.388 -16.045 -18.629 1.00 96.31 69 ARG A CA 1
ATOM 542 C C . ARG A 1 69 ? 1.316 -15.506 -19.578 1.00 96.31 69 ARG A C 1
ATOM 544 O O . ARG A 1 69 ? 0.945 -16.181 -20.534 1.00 96.31 69 ARG A O 1
ATOM 551 N N . VAL A 1 70 ? 0.804 -14.298 -19.336 1.00 95.94 70 VAL A N 1
ATOM 552 C CA . VAL A 1 70 ? -0.177 -13.662 -20.232 1.00 95.94 70 VAL A CA 1
ATOM 553 C C . VAL A 1 70 ? 0.435 -13.324 -21.593 1.00 95.94 70 VAL A C 1
ATOM 555 O O . VAL A 1 70 ? -0.248 -13.463 -22.606 1.00 95.94 70 VAL A O 1
ATOM 558 N N . GLN A 1 71 ? 1.705 -12.911 -21.642 1.00 94.31 71 GLN A N 1
ATOM 559 C CA . GLN A 1 71 ? 2.399 -12.655 -22.907 1.00 94.31 71 GLN A CA 1
ATOM 560 C C . GLN A 1 71 ? 2.619 -13.940 -23.713 1.00 94.31 71 GLN A C 1
ATOM 562 O O . GLN A 1 71 ? 2.376 -13.927 -24.919 1.00 94.31 71 GLN A O 1
ATOM 567 N N . GLU A 1 72 ? 3.011 -15.041 -23.062 1.00 96.75 72 GLU A N 1
ATOM 568 C CA . GLU A 1 72 ? 3.136 -16.364 -23.695 1.00 96.75 72 GLU A CA 1
ATOM 569 C C . GLU A 1 72 ? 1.815 -16.807 -24.333 1.00 96.75 72 GLU A C 1
ATOM 571 O O . GLU A 1 72 ? 1.771 -17.078 -25.531 1.00 96.75 72 GLU A O 1
ATOM 576 N N . ILE A 1 73 ? 0.721 -16.787 -23.560 1.00 97.31 73 ILE A N 1
ATOM 577 C CA . ILE A 1 73 ? -0.615 -17.169 -24.047 1.00 97.31 73 ILE A CA 1
ATOM 578 C C . ILE A 1 73 ? -1.039 -16.274 -25.217 1.00 97.31 73 ILE A C 1
ATOM 580 O O . ILE A 1 73 ? -1.572 -16.752 -26.213 1.00 97.31 73 ILE A O 1
ATOM 584 N N . ALA A 1 74 ? -0.795 -14.964 -25.134 1.00 96.38 74 ALA A N 1
ATOM 585 C CA . ALA A 1 74 ? -1.154 -14.056 -26.215 1.00 96.38 74 ALA A CA 1
ATOM 586 C C . ALA A 1 74 ? -0.355 -14.315 -27.499 1.00 96.38 74 ALA A C 1
ATOM 588 O O . ALA A 1 74 ? -0.893 -14.115 -28.584 1.00 96.38 74 ALA A O 1
ATOM 589 N N . ALA A 1 75 ? 0.905 -14.741 -27.400 1.00 96.50 75 ALA A N 1
ATOM 590 C CA . ALA A 1 75 ? 1.694 -15.129 -28.565 1.00 96.50 75 ALA A CA 1
ATOM 591 C C . ALA A 1 75 ? 1.189 -16.447 -29.179 1.00 96.50 75 ALA A C 1
ATOM 593 O O . ALA A 1 75 ? 1.067 -16.532 -30.399 1.00 96.50 75 ALA A O 1
ATOM 594 N N . GLU A 1 76 ? 0.854 -17.439 -28.345 1.00 96.88 76 GLU A N 1
ATOM 595 C CA . GLU A 1 76 ? 0.291 -18.732 -28.770 1.00 96.88 76 GLU A CA 1
ATOM 596 C C . GLU A 1 76 ? -1.061 -18.565 -29.488 1.00 96.88 76 GLU A C 1
ATOM 598 O O . GLU A 1 76 ? -1.289 -19.174 -30.531 1.00 96.88 76 GLU A O 1
ATOM 603 N N . GLU A 1 77 ? -1.925 -17.688 -28.974 1.00 97.19 77 GLU A N 1
ATOM 604 C CA . GLU A 1 77 ? -3.283 -17.454 -29.488 1.00 97.19 77 GLU A CA 1
ATOM 605 C C . GLU A 1 77 ? -3.364 -16.323 -30.535 1.00 97.19 77 GLU A C 1
ATOM 607 O O . GLU A 1 77 ? -4.447 -15.986 -31.015 1.00 97.19 77 GLU A O 1
ATOM 612 N N . GLY A 1 78 ? -2.239 -15.686 -30.884 1.00 96.25 78 GLY A N 1
ATOM 613 C CA . GLY A 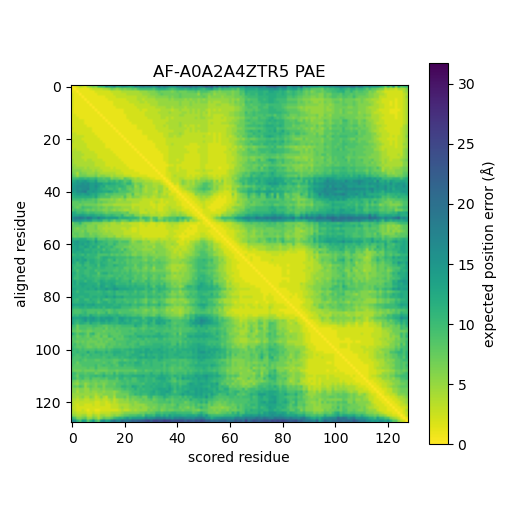1 78 ? -2.208 -14.571 -31.840 1.00 96.25 78 GLY A CA 1
ATOM 614 C C . GLY A 1 78 ? -2.895 -13.283 -31.352 1.00 96.25 78 GLY A C 1
ATOM 615 O O . GLY A 1 78 ? -3.332 -12.468 -32.159 1.00 96.25 78 GLY A O 1
ATOM 616 N N . LEU A 1 79 ? -2.991 -13.078 -30.034 1.00 97.25 79 LEU A N 1
ATOM 617 C CA . LEU A 1 79 ? -3.656 -11.942 -29.379 1.00 97.25 79 LEU A CA 1
ATOM 618 C C . LEU A 1 79 ? -2.696 -10.825 -28.932 1.00 97.25 79 LEU A C 1
ATOM 620 O O . LEU A 1 79 ? -3.116 -9.900 -28.232 1.00 97.25 79 LEU A O 1
ATOM 624 N N . THR A 1 80 ? -1.413 -10.887 -29.302 1.00 94.62 80 THR A N 1
ATOM 625 C CA . THR A 1 80 ? -0.373 -9.949 -28.839 1.00 94.62 80 THR A CA 1
ATOM 626 C C . THR A 1 80 ? -0.758 -8.476 -29.021 1.00 94.62 80 THR A C 1
ATOM 628 O O . THR A 1 80 ? -0.528 -7.672 -28.118 1.00 94.62 80 THR A O 1
ATOM 631 N N . GLU A 1 81 ? -1.411 -8.115 -30.130 1.00 95.06 81 GLU A N 1
ATOM 632 C CA . GLU A 1 81 ? -1.820 -6.727 -30.399 1.00 95.06 81 GLU A CA 1
ATOM 633 C C . GLU A 1 81 ? -2.881 -6.199 -29.416 1.00 95.06 81 GLU A C 1
ATOM 635 O O . GLU A 1 81 ? -2.954 -4.997 -29.154 1.00 95.06 81 GLU A O 1
ATOM 640 N N . HIS A 1 82 ? -3.672 -7.082 -28.798 1.00 95.31 82 HIS A N 1
ATOM 641 C CA . HIS A 1 82 ? -4.707 -6.690 -27.840 1.00 95.31 82 HIS A CA 1
ATOM 642 C C . HIS A 1 82 ? -4.153 -6.385 -26.446 1.00 95.31 82 HIS A C 1
ATOM 644 O O . HIS A 1 82 ? -4.812 -5.676 -25.675 1.00 95.31 82 HIS A O 1
ATOM 650 N N . LEU A 1 83 ? -2.945 -6.857 -26.111 1.00 94.50 83 LEU A N 1
ATOM 651 C CA . LEU A 1 83 ? -2.381 -6.716 -24.766 1.00 94.50 83 LEU A CA 1
ATOM 652 C C . LEU A 1 83 ? -2.276 -5.257 -24.317 1.00 94.50 83 LEU A C 1
ATOM 654 O O . LEU A 1 83 ? -2.569 -4.956 -23.163 1.00 94.50 83 LEU A O 1
ATOM 658 N N . ALA A 1 84 ? -1.921 -4.340 -25.219 1.00 91.12 84 ALA A N 1
ATOM 659 C CA . ALA A 1 84 ? -1.811 -2.916 -24.899 1.00 91.12 84 ALA A CA 1
ATOM 660 C C . ALA A 1 84 ? -3.163 -2.260 -24.553 1.00 91.12 84 ALA A C 1
ATOM 662 O O . ALA A 1 84 ? -3.196 -1.266 -23.831 1.00 91.12 84 ALA A O 1
ATOM 663 N N . SER A 1 85 ? -4.275 -2.808 -25.055 1.00 94.00 85 SER A N 1
ATOM 664 C CA . SER A 1 85 ? -5.628 -2.309 -24.767 1.00 94.00 85 SER A CA 1
ATOM 665 C C . SER A 1 85 ? -6.229 -2.910 -23.492 1.00 94.00 85 SER A C 1
ATOM 667 O O . SER A 1 85 ? -6.974 -2.234 -22.783 1.00 94.00 85 SER A O 1
ATOM 669 N N . LEU A 1 86 ? -5.891 -4.167 -23.188 1.00 95.81 86 LEU A N 1
ATOM 670 C CA . LEU A 1 86 ? -6.465 -4.927 -22.075 1.00 95.81 86 LEU A CA 1
ATOM 671 C C . LEU A 1 86 ? -5.648 -4.805 -20.783 1.00 95.81 86 LEU A C 1
ATOM 673 O O . LEU A 1 86 ? -6.207 -4.907 -19.690 1.00 95.81 86 LEU A O 1
ATOM 677 N N . PHE A 1 87 ? -4.340 -4.560 -20.889 1.00 94.06 87 PHE A N 1
ATOM 678 C CA . PHE A 1 87 ? -3.425 -4.499 -19.755 1.00 94.06 87 PHE A CA 1
ATOM 679 C C . PHE A 1 87 ? -2.724 -3.146 -19.676 1.00 94.06 87 PHE A C 1
ATOM 681 O O . PHE A 1 87 ? -2.359 -2.536 -20.679 1.00 94.06 87 PHE A O 1
ATOM 688 N N . ARG A 1 88 ? -2.504 -2.672 -18.445 1.00 91.31 88 ARG A N 1
ATOM 689 C CA . ARG A 1 88 ? -1.698 -1.475 -18.186 1.00 91.31 88 ARG A CA 1
ATOM 690 C C . ARG A 1 88 ? -0.275 -1.879 -17.835 1.00 91.31 88 ARG A C 1
ATOM 692 O O . ARG A 1 88 ? -0.043 -2.456 -16.777 1.00 91.31 88 ARG A O 1
ATOM 699 N N . TRP A 1 89 ? 0.665 -1.503 -18.690 1.00 88.19 89 TRP A N 1
ATOM 700 C CA . TRP A 1 89 ? 2.093 -1.677 -18.449 1.00 88.19 89 TRP A CA 1
ATOM 701 C C . TRP A 1 89 ? 2.640 -0.460 -17.711 1.00 88.19 89 TRP A C 1
ATOM 703 O O . TRP A 1 89 ? 2.482 0.673 -18.166 1.00 88.19 89 TRP A O 1
ATOM 713 N N . LYS A 1 90 ? 3.264 -0.686 -16.554 1.00 85.31 90 LYS A N 1
ATOM 714 C CA . LYS A 1 90 ? 3.870 0.377 -15.752 1.00 85.31 90 LYS A CA 1
ATOM 715 C C . LYS A 1 90 ? 5.379 0.145 -15.658 1.00 85.31 90 LYS A C 1
ATOM 717 O O . LYS A 1 90 ? 5.777 -0.898 -15.143 1.00 85.31 90 LYS A O 1
ATOM 722 N N . PRO A 1 91 ? 6.219 1.090 -16.113 1.00 90.19 91 PRO A N 1
ATOM 723 C CA . PRO A 1 91 ? 7.647 1.018 -15.852 1.00 90.19 91 PRO A CA 1
ATOM 724 C C . PRO A 1 91 ? 7.912 1.298 -14.369 1.00 90.19 91 PRO A C 1
ATOM 726 O O . PRO A 1 91 ? 7.420 2.280 -13.810 1.00 90.19 91 PRO A O 1
ATOM 729 N N . GLU A 1 92 ? 8.712 0.447 -13.735 1.00 92.75 92 GLU A N 1
ATOM 730 C CA . GLU A 1 92 ? 9.190 0.635 -12.367 1.00 92.75 92 GLU A CA 1
ATOM 731 C C . GLU A 1 92 ? 10.702 0.407 -12.322 1.00 92.75 92 GLU A C 1
ATOM 733 O O . GLU A 1 92 ? 11.240 -0.465 -13.006 1.00 92.75 92 GLU A O 1
ATOM 738 N N . ILE A 1 93 ? 11.411 1.218 -11.536 1.00 93.06 93 ILE A N 1
ATOM 739 C CA . ILE A 1 93 ? 12.865 1.108 -11.427 1.00 93.06 93 ILE A CA 1
ATOM 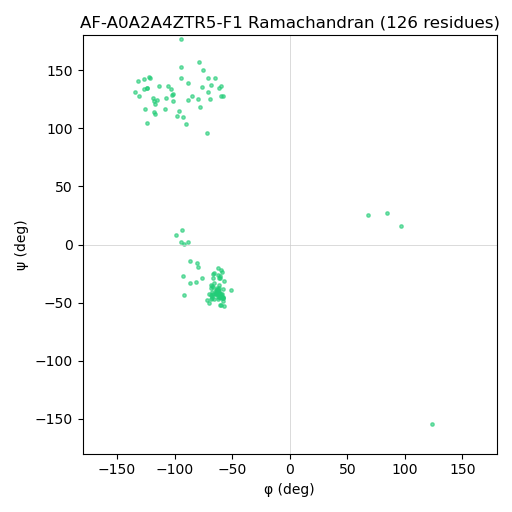740 C C . ILE A 1 93 ? 13.195 -0.072 -10.515 1.00 93.06 93 ILE A C 1
ATOM 742 O O . ILE A 1 93 ? 12.917 -0.044 -9.315 1.00 93.06 93 ILE A O 1
ATOM 746 N N . ASN A 1 94 ? 13.883 -1.077 -11.053 1.00 94.75 94 ASN A N 1
ATOM 747 C CA . ASN A 1 94 ? 14.570 -2.055 -10.220 1.00 94.75 94 ASN A CA 1
ATOM 748 C C . ASN A 1 94 ? 15.797 -1.391 -9.581 1.00 94.75 94 ASN A C 1
ATOM 750 O O . ASN A 1 94 ? 16.868 -1.321 -10.184 1.00 94.75 94 ASN A O 1
ATOM 754 N N . MET A 1 95 ? 15.641 -0.904 -8.349 1.00 94.62 95 MET A N 1
ATOM 755 C CA . MET A 1 95 ? 16.691 -0.154 -7.656 1.00 94.62 95 MET A CA 1
ATOM 756 C C . MET A 1 95 ? 17.973 -0.960 -7.419 1.00 94.62 95 MET A C 1
ATOM 758 O O . MET A 1 95 ? 19.046 -0.364 -7.360 1.00 94.62 95 MET A O 1
ATOM 762 N N . ALA A 1 96 ? 17.895 -2.288 -7.282 1.00 95.62 96 ALA A N 1
ATOM 763 C CA . ALA A 1 96 ? 19.083 -3.120 -7.098 1.00 95.62 96 ALA A CA 1
ATOM 764 C C . ALA A 1 96 ? 19.913 -3.180 -8.388 1.00 95.62 96 ALA A C 1
ATOM 766 O O . ALA A 1 96 ? 21.105 -2.881 -8.373 1.00 95.62 96 ALA A O 1
ATOM 767 N N . ALA A 1 97 ? 19.269 -3.487 -9.517 1.00 95.88 97 ALA A N 1
ATOM 768 C CA . ALA A 1 97 ? 19.927 -3.497 -10.822 1.00 95.88 97 ALA A CA 1
ATOM 769 C C . ALA A 1 97 ? 20.422 -2.098 -11.219 1.00 95.88 97 ALA A C 1
ATOM 771 O O . ALA A 1 97 ? 21.547 -1.950 -11.687 1.00 95.88 97 ALA A O 1
ATOM 772 N N . TRP A 1 98 ? 19.612 -1.067 -10.964 1.00 95.81 98 TRP A N 1
ATOM 773 C CA . TRP A 1 98 ? 19.946 0.327 -11.250 1.00 95.81 98 TRP A CA 1
ATOM 774 C C . TRP A 1 98 ? 21.227 0.779 -10.544 1.00 95.81 98 TRP A C 1
ATOM 776 O O . TRP A 1 98 ? 22.091 1.380 -11.171 1.00 95.81 98 TRP A O 1
ATOM 786 N N . LYS A 1 99 ? 21.379 0.457 -9.251 1.00 95.06 99 LYS A N 1
ATOM 787 C CA . LYS A 1 99 ? 22.574 0.807 -8.462 1.00 95.06 99 LYS A CA 1
ATOM 788 C C . LYS A 1 99 ? 23.840 0.078 -8.920 1.00 95.06 99 LYS A C 1
ATOM 790 O O . LYS A 1 99 ? 24.929 0.610 -8.753 1.00 95.06 99 LYS A O 1
ATOM 795 N N . ASN A 1 100 ? 23.696 -1.124 -9.474 1.00 96.56 100 ASN A N 1
ATOM 796 C CA . ASN A 1 100 ? 24.816 -1.925 -9.974 1.00 96.56 100 ASN A CA 1
ATOM 797 C C . ASN A 1 100 ? 25.188 -1.588 -11.429 1.00 96.56 100 ASN A C 1
ATOM 799 O O . ASN A 1 100 ? 26.244 -2.002 -11.910 1.00 96.56 100 ASN A O 1
ATOM 803 N N . ALA A 1 101 ? 24.323 -0.873 -12.152 1.00 96.69 101 ALA A N 1
ATOM 804 C CA . ALA A 1 101 ? 24.572 -0.465 -13.524 1.00 96.69 101 ALA A CA 1
ATOM 805 C C . ALA A 1 101 ? 25.576 0.697 -13.588 1.00 96.69 101 ALA A C 1
ATOM 807 O O . ALA A 1 101 ? 25.662 1.537 -12.695 1.00 96.69 101 ALA A O 1
ATOM 808 N N . LYS A 1 102 ? 26.334 0.766 -14.688 1.00 97.12 102 LYS A N 1
ATOM 809 C CA . LYS A 1 102 ? 27.267 1.873 -14.939 1.00 97.12 102 LYS A CA 1
ATOM 810 C C . LYS A 1 102 ? 26.498 3.183 -15.121 1.00 97.12 102 LYS A C 1
ATOM 812 O O . LYS A 1 102 ? 25.476 3.201 -15.803 1.00 97.12 102 LYS A O 1
ATOM 817 N N . GLU A 1 103 ? 27.053 4.291 -14.636 1.00 95.44 103 GLU A N 1
ATOM 818 C CA . GLU A 1 103 ? 26.440 5.623 -14.772 1.00 95.44 103 GLU A CA 1
ATOM 819 C C . GLU A 1 103 ? 26.177 6.028 -16.227 1.00 95.44 103 GLU A C 1
ATOM 821 O O . GLU A 1 103 ? 25.182 6.691 -16.511 1.00 95.44 103 GLU A O 1
ATOM 826 N N . ALA A 1 104 ? 27.012 5.570 -17.166 1.00 96.81 104 ALA A N 1
ATOM 827 C CA . ALA A 1 104 ? 26.807 5.789 -18.599 1.00 96.81 104 ALA A CA 1
ATOM 828 C C . ALA A 1 104 ? 25.480 5.198 -19.125 1.00 96.81 104 ALA A C 1
ATOM 830 O O . ALA A 1 104 ? 24.989 5.634 -20.161 1.00 96.81 104 ALA A O 1
ATOM 831 N N . ILE A 1 105 ? 24.903 4.216 -18.420 1.00 95.06 105 ILE A N 1
ATOM 832 C CA . ILE A 1 105 ? 23.624 3.573 -18.752 1.00 95.06 105 ILE A CA 1
ATOM 833 C C . ILE A 1 105 ? 22.462 4.277 -18.041 1.00 95.06 105 ILE A C 1
ATOM 835 O O . ILE A 1 105 ? 21.420 4.506 -18.648 1.00 95.06 105 ILE A O 1
ATOM 839 N N . THR A 1 106 ? 22.617 4.627 -16.761 1.00 96.69 106 THR A N 1
ATOM 840 C CA . THR A 1 106 ? 21.527 5.200 -15.951 1.00 96.69 106 THR A CA 1
ATOM 841 C C . THR A 1 106 ? 21.329 6.698 -16.179 1.00 96.69 106 THR A C 1
ATOM 843 O O . THR A 1 106 ? 20.195 7.169 -16.144 1.00 96.69 106 THR A O 1
ATOM 846 N N . THR A 1 107 ? 22.395 7.450 -16.477 1.00 96.31 107 THR A N 1
ATOM 847 C CA . THR A 1 107 ? 22.343 8.913 -16.660 1.00 96.31 107 THR A CA 1
ATOM 848 C C . THR A 1 107 ? 21.372 9.359 -17.761 1.00 96.31 107 THR A C 1
ATOM 850 O O . THR A 1 107 ? 20.539 10.222 -17.481 1.00 96.31 107 THR A O 1
ATOM 853 N N . PRO A 1 108 ? 21.380 8.778 -18.980 1.00 96.38 108 PRO A N 1
ATOM 854 C CA . PRO A 1 108 ? 20.440 9.178 -20.032 1.00 96.38 108 PRO A CA 1
ATOM 855 C C . PRO A 1 108 ? 18.965 8.944 -19.670 1.00 96.38 108 PRO A C 1
ATOM 857 O O . PRO A 1 108 ? 18.086 9.638 -20.175 1.00 96.38 108 PRO A O 1
ATOM 860 N N . LEU A 1 109 ? 18.686 7.983 -18.784 1.00 95.94 109 LEU A N 1
ATOM 861 C CA . LEU A 1 109 ? 17.330 7.609 -18.375 1.00 95.94 109 LEU A CA 1
ATOM 862 C C . LEU A 1 109 ? 16.745 8.553 -17.311 1.00 95.94 109 LEU A C 1
ATOM 864 O O . LEU A 1 109 ? 15.531 8.570 -17.112 1.00 95.94 109 LEU A O 1
ATOM 868 N N . LEU A 1 110 ? 17.579 9.371 -16.655 1.00 94.00 110 LEU A N 1
ATOM 869 C CA . LE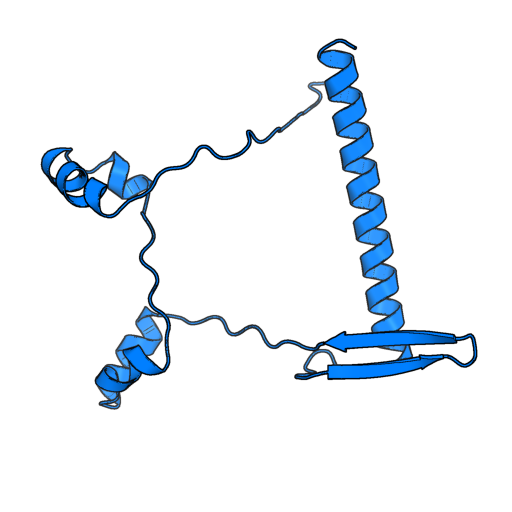U A 1 110 ? 17.141 10.310 -15.616 1.00 94.00 110 LEU A CA 1
ATOM 870 C C . LEU A 1 110 ? 16.133 11.345 -16.131 1.00 94.00 110 LEU A C 1
ATOM 872 O O . LEU A 1 110 ? 15.272 11.768 -15.369 1.00 94.00 110 LEU A O 1
ATOM 876 N N . GLY A 1 111 ? 16.181 11.708 -17.418 1.00 94.44 111 GLY A N 1
ATOM 877 C CA . GLY A 1 111 ? 15.224 12.646 -18.019 1.00 94.44 111 GLY A CA 1
ATOM 878 C C . GLY A 1 111 ? 13.768 12.160 -17.997 1.00 94.44 111 GLY A C 1
ATOM 879 O O . GLY A 1 111 ? 12.854 12.974 -18.078 1.00 94.44 111 GLY A O 1
ATOM 880 N N . GLY A 1 112 ? 13.544 10.848 -17.855 1.00 93.62 112 GLY A N 1
ATOM 881 C CA . GLY A 1 112 ? 12.215 10.249 -17.707 1.00 93.62 112 GLY A CA 1
ATOM 882 C C . GLY A 1 112 ? 11.781 10.026 -16.255 1.00 93.62 112 GLY A C 1
ATOM 883 O O . GLY A 1 112 ? 10.710 9.468 -16.026 1.00 93.62 112 GLY A O 1
ATOM 884 N N . ILE A 1 113 ? 12.599 10.416 -15.270 1.00 94.44 113 ILE A N 1
ATOM 885 C CA . ILE A 1 113 ? 12.380 10.109 -13.854 1.00 94.44 113 ILE A CA 1
ATOM 886 C C . ILE A 1 113 ? 12.198 11.409 -13.076 1.00 94.44 113 ILE A C 1
ATOM 888 O O . ILE A 1 113 ? 13.064 12.278 -13.058 1.00 94.44 113 ILE A O 1
ATOM 892 N N . THR A 1 114 ? 11.073 11.524 -12.373 1.00 93.25 114 THR A N 1
ATOM 893 C CA . THR A 1 114 ? 10.860 12.588 -11.387 1.00 93.25 114 THR A CA 1
ATOM 894 C C . THR A 1 114 ? 11.068 12.024 -9.991 1.00 93.25 114 THR A C 1
ATOM 896 O O . THR A 1 114 ? 10.392 11.073 -9.600 1.00 93.25 114 THR A O 1
ATOM 899 N N . THR A 1 115 ? 11.978 12.626 -9.228 1.00 91.56 115 THR A N 1
ATOM 900 C CA . THR A 1 115 ? 12.260 12.222 -7.846 1.00 91.56 115 THR A CA 1
ATOM 901 C C . THR A 1 115 ? 11.710 13.260 -6.881 1.00 91.56 115 THR A C 1
ATOM 903 O O . THR A 1 115 ? 12.031 14.443 -6.974 1.00 91.56 115 THR A O 1
ATOM 906 N N . THR A 1 116 ? 10.894 12.819 -5.927 1.00 93.06 116 THR A N 1
ATOM 907 C CA . THR A 1 116 ? 10.363 13.660 -4.848 1.00 93.06 116 THR A CA 1
ATOM 908 C C . THR A 1 116 ? 10.724 13.027 -3.504 1.00 93.06 116 THR A C 1
ATOM 910 O O . THR A 1 116 ? 10.564 11.812 -3.363 1.00 93.06 116 THR A O 1
ATOM 913 N N . PRO A 1 117 ? 11.214 13.797 -2.512 1.00 92.06 117 PRO A N 1
ATOM 914 C CA . PRO A 1 117 ? 11.487 13.260 -1.183 1.00 92.06 117 PRO A CA 1
ATOM 915 C C . PRO A 1 117 ? 10.227 12.651 -0.555 1.00 92.06 117 PRO A C 1
ATOM 917 O O . PRO A 1 117 ? 9.185 13.301 -0.473 1.00 92.06 117 PRO A O 1
ATOM 920 N N . GLY A 1 118 ? 10.327 11.402 -0.098 1.00 91.44 118 GLY A N 1
ATOM 921 C CA . GLY A 1 118 ? 9.290 10.765 0.711 1.00 91.44 118 GLY A CA 1
ATOM 922 C C . GLY A 1 118 ? 9.358 11.214 2.173 1.00 91.44 118 GLY A C 1
ATOM 923 O O . GLY A 1 118 ? 10.409 11.633 2.661 1.00 91.44 118 GLY A O 1
ATOM 924 N N . ARG A 1 119 ? 8.243 11.099 2.901 1.00 93.88 119 ARG A N 1
ATOM 925 C CA . ARG A 1 119 ? 8.236 11.281 4.360 1.00 93.88 119 ARG A CA 1
ATOM 926 C C . ARG A 1 119 ? 9.142 10.227 5.010 1.00 93.88 119 ARG A C 1
ATOM 928 O O . ARG A 1 119 ? 9.039 9.050 4.674 1.00 93.88 119 ARG A O 1
ATOM 935 N N . ALA A 1 120 ? 9.979 10.636 5.963 1.00 94.19 120 ALA A N 1
ATOM 936 C CA . ALA A 1 120 ? 10.785 9.701 6.745 1.00 94.19 120 ALA A CA 1
ATOM 937 C C . ALA A 1 120 ? 9.893 8.708 7.515 1.00 94.19 120 ALA A C 1
ATOM 939 O O . ALA A 1 120 ? 8.885 9.097 8.113 1.00 94.19 120 ALA A O 1
ATOM 940 N N . SER A 1 121 ? 10.269 7.430 7.500 1.00 93.94 121 SER A N 1
ATOM 941 C CA . SER A 1 121 ? 9.620 6.366 8.270 1.00 93.94 121 SER A CA 1
ATOM 942 C C . SER A 1 121 ? 10.341 6.139 9.597 1.00 93.94 121 SER A C 1
ATOM 944 O O . SER A 1 121 ? 11.569 6.159 9.635 1.00 93.94 121 SER A O 1
ATOM 946 N N . PHE A 1 122 ? 9.591 5.847 10.659 1.00 93.44 122 PHE A N 1
ATOM 947 C CA . PHE A 1 122 ? 10.140 5.487 11.967 1.00 93.44 122 PHE A CA 1
ATOM 948 C C . PHE A 1 122 ? 9.979 3.987 12.216 1.00 93.44 122 PHE A C 1
ATOM 950 O O . PHE A 1 122 ? 8.921 3.419 11.952 1.00 93.44 122 PHE A O 1
ATOM 957 N N . THR A 1 123 ? 11.027 3.362 12.744 1.00 94.81 123 THR A N 1
ATOM 958 C CA . THR A 1 123 ? 10.973 2.059 13.417 1.00 94.81 123 THR A CA 1
ATOM 959 C C . THR A 1 123 ? 11.600 2.274 14.787 1.00 94.81 123 THR A C 1
ATOM 961 O O . THR A 1 123 ? 12.762 2.663 14.859 1.00 94.81 123 THR A O 1
ATOM 964 N N . ILE A 1 124 ? 10.819 2.102 15.853 1.00 95.19 124 ILE A N 1
ATOM 965 C CA . ILE A 1 124 ? 11.266 2.291 17.237 1.00 95.19 124 ILE A CA 1
ATOM 966 C C . ILE A 1 124 ? 11.117 0.950 17.950 1.00 95.19 124 ILE A C 1
ATOM 968 O O . ILE A 1 124 ? 10.044 0.351 17.925 1.00 95.19 124 ILE A O 1
ATOM 972 N N . THR A 1 125 ? 12.195 0.479 18.567 1.00 93.56 125 THR A N 1
ATOM 973 C CA . THR A 1 125 ? 12.245 -0.741 19.379 1.00 93.56 125 THR A CA 1
ATOM 974 C C . THR A 1 125 ? 12.836 -0.401 20.739 1.00 93.56 125 THR A C 1
ATOM 976 O O . THR A 1 125 ? 13.750 0.417 20.821 1.00 93.56 125 THR A O 1
ATOM 979 N N . LYS A 1 126 ? 12.330 -1.024 21.806 1.00 90.81 126 LYS A N 1
ATOM 980 C CA . LYS A 1 126 ? 12.909 -0.896 23.145 1.00 90.81 126 LYS A CA 1
ATOM 981 C C . LYS A 1 126 ? 13.899 -2.039 23.349 1.00 90.81 126 LYS A C 1
ATOM 983 O O . LYS A 1 126 ? 13.481 -3.193 23.407 1.00 90.81 126 LYS A O 1
ATOM 988 N N . GLU A 1 127 ? 15.192 -1.731 23.387 1.00 84.81 127 GLU A N 1
ATOM 989 C CA . GLU A 1 127 ? 16.207 -2.716 23.772 1.00 84.81 127 GLU A CA 1
ATOM 990 C C . GLU A 1 127 ? 16.034 -3.046 25.262 1.00 84.81 127 GLU A C 1
ATOM 992 O O . GLU A 1 127 ? 15.704 -2.169 26.065 1.00 84.81 127 GLU A O 1
ATOM 997 N N . SER A 1 128 ? 16.130 -4.337 25.589 1.00 65.44 128 SER A N 1
ATOM 998 C CA . SER A 1 128 ? 15.969 -4.876 26.948 1.00 65.44 128 SER A CA 1
ATOM 999 C C . SER A 1 128 ? 17.304 -4.967 27.668 1.00 65.44 128 SER A C 1
ATOM 1001 O O . SER A 1 128 ? 18.309 -5.236 26.975 1.00 65.44 128 SER A O 1
#

Radius of gyration: 24.27 Å; Cα contacts (8 Å, |Δi|>4): 48; chains: 1; bounding box: 62×35×59 Å

Mean predicted aligned error: 7.03 Å

Sequence (128 aa):
MDLETCSQQWLDAKQAEREAVELRRDMENKLLSLIGIAENMEGTETVETDTGYKLKIVGRINRKVDGDRVQEIAAEEGLTEHLASLFRWKPEINMAAWKNAKEAITTPLLGGITTTPGRASFTITKES